Protein AF-A0A8S3IDX1-F1 (afdb_monomer_lite)

pLDDT: mean 84.57, std 8.71, range [57.12, 95.5]

Structure (mmCIF, N/CA/C/O backbone):
data_AF-A0A8S3IDX1-F1
#
_entry.id   AF-A0A8S3IDX1-F1
#
loop_
_atom_site.group_PDB
_atom_site.id
_atom_site.type_symbol
_atom_site.label_atom_id
_atom_site.label_alt_id
_atom_site.label_comp_id
_atom_site.label_asym_id
_atom_site.label_entity_id
_atom_site.label_seq_id
_atom_site.pdbx_PDB_ins_code
_atom_site.Cartn_x
_atom_site.Cartn_y
_atom_site.Cartn_z
_atom_site.occupancy
_atom_site.B_iso_or_equiv
_atom_site.auth_seq_id
_atom_site.auth_comp_id
_atom_site.auth_asym_id
_atom_site.auth_atom_id
_atom_site.pdbx_PDB_model_num
ATOM 1 N N . MET A 1 1 ? 27.851 10.855 -33.675 1.00 64.19 1 MET A N 1
ATOM 2 C CA . MET A 1 1 ? 28.150 9.928 -32.559 1.00 64.19 1 MET A CA 1
ATOM 3 C C . MET A 1 1 ? 27.631 10.444 -31.217 1.00 64.19 1 MET A C 1
ATOM 5 O O . MET A 1 1 ? 26.869 9.731 -30.584 1.00 64.19 1 MET A O 1
ATOM 9 N N . HIS A 1 2 ? 27.937 11.687 -30.823 1.00 79.25 2 HIS A N 1
ATOM 10 C CA . HIS A 1 2 ? 27.487 12.260 -29.541 1.00 79.25 2 HIS A CA 1
ATOM 11 C C . HIS A 1 2 ? 25.961 12.347 -29.368 1.00 79.25 2 HIS A C 1
ATOM 13 O O . HIS A 1 2 ? 25.467 11.984 -28.313 1.00 79.25 2 HIS A O 1
ATOM 19 N N . LEU A 1 3 ? 25.206 12.719 -30.411 1.00 85.25 3 LEU A N 1
ATOM 20 C CA . LEU A 1 3 ? 23.738 12.813 -30.340 1.00 85.25 3 LEU A CA 1
ATOM 21 C C . LEU A 1 3 ? 23.065 11.467 -30.014 1.00 85.25 3 LEU A C 1
ATOM 23 O O . LEU A 1 3 ? 22.183 11.403 -29.167 1.00 85.25 3 LEU A O 1
ATOM 27 N N . ILE A 1 4 ? 23.515 10.383 -30.652 1.00 86.56 4 ILE A N 1
ATOM 28 C CA . ILE A 1 4 ? 22.998 9.026 -30.407 1.00 86.56 4 ILE A CA 1
ATOM 29 C C . ILE A 1 4 ? 23.326 8.596 -28.972 1.00 86.56 4 ILE A C 1
ATOM 31 O O . ILE A 1 4 ? 22.469 8.056 -28.280 1.00 86.56 4 ILE A O 1
ATOM 35 N N . PHE A 1 5 ? 24.537 8.903 -28.502 1.00 85.38 5 PHE A N 1
ATOM 36 C CA . PHE A 1 5 ? 24.958 8.613 -27.133 1.00 85.38 5 PHE A CA 1
ATOM 37 C C . PHE A 1 5 ? 24.119 9.378 -26.097 1.00 85.38 5 PHE A C 1
ATOM 39 O O . PHE A 1 5 ? 23.697 8.801 -25.099 1.00 85.38 5 PHE A O 1
ATOM 46 N N . SER A 1 6 ? 23.808 10.651 -26.361 1.00 86.69 6 SER A N 1
ATOM 47 C CA . SER A 1 6 ? 22.933 11.468 -25.514 1.00 86.69 6 SER A CA 1
ATOM 48 C C . SER A 1 6 ? 21.488 10.961 -25.489 1.00 86.69 6 SER A C 1
ATOM 50 O O . SER A 1 6 ? 20.877 10.949 -24.425 1.00 86.69 6 SER A O 1
ATOM 52 N N . ILE A 1 7 ? 20.946 10.502 -26.624 1.00 88.12 7 ILE A N 1
ATOM 53 C CA . ILE A 1 7 ? 19.588 9.932 -26.700 1.00 88.12 7 ILE A CA 1
ATOM 54 C C . ILE A 1 7 ? 19.503 8.618 -25.916 1.00 88.12 7 ILE A C 1
ATOM 56 O O . ILE A 1 7 ? 18.570 8.424 -25.139 1.00 88.12 7 ILE A O 1
ATOM 60 N N . ILE A 1 8 ? 20.497 7.739 -26.072 1.00 86.06 8 ILE A N 1
ATOM 61 C CA . ILE A 1 8 ? 20.576 6.482 -25.318 1.00 86.06 8 ILE A CA 1
ATOM 62 C C . ILE A 1 8 ? 20.694 6.773 -23.816 1.00 86.06 8 ILE A C 1
ATOM 64 O O . ILE A 1 8 ? 19.968 6.181 -23.022 1.00 86.06 8 ILE A O 1
ATOM 68 N N . ALA A 1 9 ? 21.539 7.728 -23.417 1.00 83.75 9 ALA A N 1
ATOM 69 C CA . ALA A 1 9 ? 21.671 8.130 -22.018 1.00 83.75 9 ALA A CA 1
ATOM 70 C C . ALA A 1 9 ? 20.355 8.680 -21.434 1.00 83.75 9 ALA A C 1
ATOM 72 O O . ALA A 1 9 ? 19.984 8.305 -20.323 1.00 83.75 9 ALA A O 1
ATOM 73 N N . LEU A 1 10 ? 19.605 9.500 -22.183 1.00 81.19 10 LEU A N 1
ATOM 74 C CA . LEU A 1 10 ? 18.290 9.987 -21.745 1.00 81.19 10 LEU A CA 1
ATOM 75 C C . LEU A 1 10 ? 17.260 8.857 -21.581 1.00 81.19 10 LEU A C 1
ATOM 77 O O . LEU A 1 10 ? 16.486 8.881 -20.626 1.00 81.19 10 LEU A O 1
ATOM 81 N N . LEU A 1 11 ? 17.265 7.860 -22.472 1.00 76.75 11 LEU A N 1
ATOM 82 C CA . LEU A 1 11 ? 16.389 6.685 -22.376 1.00 76.75 11 LEU A CA 1
ATOM 83 C C . LEU A 1 11 ? 16.651 5.867 -21.102 1.00 76.75 11 LEU A C 1
ATOM 85 O O . LEU A 1 11 ? 15.710 5.345 -20.510 1.00 76.75 11 LEU A O 1
ATOM 89 N N . PHE A 1 12 ? 17.901 5.798 -20.633 1.00 70.75 12 PHE A N 1
ATOM 90 C CA . PHE A 1 12 ? 18.232 5.098 -19.389 1.00 70.75 12 PHE A CA 1
ATOM 91 C C . PHE A 1 12 ? 17.806 5.855 -18.125 1.00 70.75 12 PHE A C 1
ATOM 93 O O . PHE A 1 12 ? 17.388 5.215 -17.162 1.00 70.75 12 PHE A O 1
ATOM 100 N N . ILE A 1 13 ? 17.832 7.191 -18.134 1.00 69.12 13 ILE A N 1
ATOM 101 C CA . ILE A 1 13 ? 17.432 8.026 -16.983 1.00 69.12 13 ILE A CA 1
ATOM 102 C C . ILE A 1 13 ? 15.898 8.041 -16.799 1.00 69.12 13 ILE A C 1
ATOM 104 O O . ILE A 1 13 ? 15.402 8.327 -15.713 1.00 69.12 13 ILE A O 1
ATOM 108 N N . GLY A 1 14 ? 15.137 7.683 -17.838 1.00 59.69 14 GLY A N 1
ATOM 109 C CA . GLY A 1 14 ? 13.672 7.642 -17.818 1.00 59.69 14 GLY A CA 1
ATOM 110 C C . GLY A 1 14 ? 13.037 6.416 -17.150 1.00 59.69 14 GLY A C 1
ATOM 111 O O . GLY A 1 14 ? 11.809 6.340 -17.116 1.00 59.69 14 GLY A O 1
ATOM 112 N N . HIS A 1 15 ? 13.815 5.457 -16.630 1.00 57.12 15 HIS A N 1
ATOM 113 C CA . HIS A 1 15 ? 13.244 4.318 -15.902 1.00 57.12 15 HIS A CA 1
ATOM 114 C C . HIS A 1 15 ? 12.657 4.819 -14.582 1.00 57.12 15 HIS A C 1
ATOM 116 O O . HIS A 1 15 ? 13.373 5.128 -13.631 1.00 57.12 15 HIS A O 1
ATOM 122 N N . GLY A 1 16 ? 11.333 4.974 -14.590 1.00 57.28 16 GLY A N 1
ATOM 123 C CA . GLY A 1 16 ? 10.566 5.632 -13.551 1.00 57.28 16 GLY A CA 1
ATOM 124 C C . GLY A 1 16 ? 10.862 5.079 -12.167 1.00 57.28 16 GLY A C 1
ATOM 125 O O . GLY A 1 16 ? 10.998 3.876 -11.952 1.00 57.28 16 GLY A O 1
ATOM 126 N N . VAL A 1 17 ? 10.911 5.983 -11.199 1.00 58.19 17 VAL A N 1
ATOM 127 C CA . VAL A 1 17 ? 10.892 5.591 -9.799 1.00 58.19 17 VAL A CA 1
ATOM 128 C C . VAL A 1 17 ? 9.491 5.048 -9.507 1.00 58.19 17 VAL A C 1
ATOM 130 O O . VAL A 1 17 ? 8.501 5.787 -9.495 1.00 58.19 17 VAL A O 1
ATOM 133 N N . HIS A 1 18 ? 9.381 3.727 -9.406 1.00 64.69 18 HIS A N 1
ATOM 134 C CA . HIS A 1 18 ? 8.105 3.049 -9.264 1.00 64.69 18 HIS A CA 1
ATOM 135 C C . HIS A 1 18 ? 7.826 2.713 -7.799 1.00 64.69 18 HIS A C 1
ATOM 137 O O . HIS A 1 18 ? 8.286 1.693 -7.297 1.00 64.69 18 HIS A O 1
ATOM 143 N N . MET A 1 19 ? 7.004 3.533 -7.145 1.00 71.06 19 MET A N 1
ATOM 144 C CA . MET A 1 19 ? 6.440 3.190 -5.840 1.00 71.06 19 MET A CA 1
ATOM 145 C C . MET A 1 19 ? 5.246 2.248 -6.005 1.00 71.06 19 MET A C 1
ATOM 147 O O . MET A 1 19 ? 4.245 2.610 -6.630 1.00 71.06 19 MET A O 1
ATOM 151 N N . HIS A 1 20 ? 5.364 1.047 -5.451 1.00 86.75 20 HIS A N 1
ATOM 152 C CA . HIS A 1 20 ? 4.305 0.046 -5.427 1.00 86.75 20 HIS A CA 1
ATOM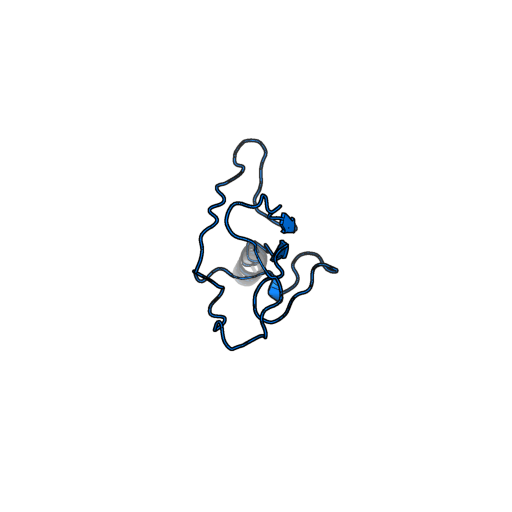 153 C C . HIS A 1 20 ? 3.958 -0.256 -3.974 1.00 86.75 20 HIS A C 1
ATOM 155 O O . HIS A 1 20 ? 4.799 -0.685 -3.196 1.00 86.75 20 HIS A O 1
ATOM 161 N N . LEU A 1 21 ? 2.718 0.015 -3.589 1.00 87.56 21 LEU A N 1
ATOM 162 C CA . LEU A 1 21 ? 2.231 -0.205 -2.234 1.00 87.56 21 LEU A CA 1
ATOM 163 C C . LEU A 1 21 ? 0.866 -0.867 -2.337 1.00 87.56 21 LEU A C 1
ATOM 165 O O . LEU A 1 21 ? -0.078 -0.273 -2.857 1.00 87.56 21 LEU A O 1
ATOM 169 N N . CYS A 1 22 ? 0.773 -2.098 -1.845 1.00 90.25 22 CYS A N 1
ATOM 170 C CA . CYS A 1 22 ? -0.495 -2.803 -1.746 1.00 90.25 22 CYS A CA 1
ATOM 171 C C . CYS A 1 22 ? -0.967 -2.824 -0.297 1.00 90.25 22 CYS A C 1
ATOM 173 O O . CYS A 1 22 ? -0.250 -3.302 0.579 1.00 90.25 22 CYS A O 1
ATOM 175 N N . LEU A 1 23 ? -2.195 -2.374 -0.047 1.00 90.94 23 LEU A N 1
ATOM 176 C CA . LEU A 1 23 ? -2.882 -2.673 1.206 1.00 90.94 23 LEU A CA 1
ATOM 177 C C . LEU A 1 23 ? -3.433 -4.105 1.107 1.00 90.94 23 LEU A C 1
ATOM 179 O O . LEU A 1 23 ? -4.286 -4.378 0.257 1.00 90.94 23 LEU A O 1
ATOM 183 N N . TRP A 1 24 ? -2.918 -5.023 1.929 1.00 91.25 24 TRP A N 1
ATOM 184 C CA . TRP A 1 24 ? -3.333 -6.437 1.891 1.00 91.25 24 TRP A CA 1
ATOM 185 C C . TRP A 1 24 ? -4.286 -6.838 3.021 1.00 91.25 24 TRP A C 1
ATOM 187 O O . TRP A 1 24 ? -5.045 -7.791 2.862 1.00 91.25 24 TRP A O 1
ATOM 197 N N . SER A 1 25 ? -4.310 -6.079 4.121 1.00 92.62 25 SER A N 1
ATOM 198 C CA . SER A 1 25 ? -5.229 -6.274 5.241 1.00 92.62 25 SER A CA 1
ATOM 199 C C . SER A 1 25 ? -5.747 -4.903 5.685 1.00 92.62 25 SER A C 1
ATOM 201 O O . SER A 1 25 ? -5.001 -4.165 6.324 1.00 92.62 25 SER A O 1
ATOM 203 N N . PRO A 1 26 ? -6.987 -4.517 5.333 1.00 92.06 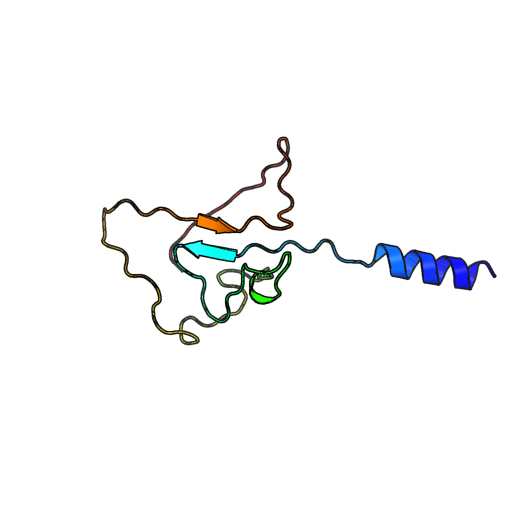26 PRO A N 1
ATOM 204 C CA . PRO A 1 26 ? -7.908 -5.242 4.451 1.00 92.06 26 PRO A CA 1
ATOM 205 C C . PRO A 1 26 ? -7.400 -5.295 3.002 1.00 92.06 26 PRO A C 1
ATOM 207 O O . PRO A 1 26 ? -6.709 -4.391 2.555 1.00 92.06 26 PRO A O 1
ATOM 210 N N . MET A 1 27 ? -7.768 -6.314 2.226 1.00 91.69 27 MET A N 1
ATOM 211 C CA . MET A 1 27 ? -7.351 -6.381 0.818 1.00 91.69 27 MET A CA 1
ATOM 212 C C . MET A 1 27 ? -7.948 -5.210 0.017 1.00 91.69 27 MET A C 1
ATOM 214 O O . MET A 1 27 ? -9.166 -5.015 0.010 1.00 91.69 27 MET A O 1
ATOM 218 N N . GLN A 1 28 ? -7.095 -4.439 -0.669 1.00 90.31 28 GLN A N 1
ATOM 219 C CA . GLN A 1 28 ? -7.501 -3.297 -1.498 1.00 90.31 28 GLN A CA 1
ATOM 220 C C . GLN A 1 28 ? -8.535 -3.657 -2.588 1.00 90.31 28 GLN A C 1
ATOM 222 O O . GLN A 1 28 ? -8.677 -4.806 -3.008 1.00 90.31 28 GLN A O 1
ATOM 227 N N . ARG A 1 29 ? -9.257 -2.641 -3.082 1.00 90.88 29 ARG A N 1
ATOM 228 C CA . ARG A 1 29 ? -10.286 -2.774 -4.138 1.00 90.88 29 ARG A CA 1
ATOM 229 C C . ARG A 1 29 ? -9.684 -3.271 -5.457 1.00 90.88 29 ARG A C 1
ATOM 231 O O . ARG A 1 29 ? -8.547 -2.928 -5.748 1.00 90.88 29 ARG A O 1
ATOM 238 N N . GLY A 1 30 ? -10.448 -3.957 -6.306 1.00 89.62 30 GLY A N 1
ATOM 239 C CA . GLY A 1 30 ? -9.982 -4.406 -7.632 1.00 89.62 30 GLY A CA 1
ATOM 240 C C . GLY A 1 30 ? -8.973 -5.560 -7.580 1.00 89.62 30 GLY A C 1
ATOM 241 O O . GLY A 1 30 ? -9.047 -6.395 -6.672 1.00 89.62 30 GLY A O 1
ATOM 242 N N . ASP A 1 31 ? -8.067 -5.599 -8.560 1.00 90.25 31 ASP A N 1
ATOM 243 C CA . ASP A 1 31 ? -7.008 -6.609 -8.651 1.00 90.25 31 ASP A CA 1
ATOM 244 C C . ASP A 1 31 ? -5.994 -6.472 -7.510 1.00 90.25 31 ASP A C 1
ATOM 246 O O . ASP A 1 31 ? -5.745 -5.376 -6.982 1.00 90.25 31 ASP A O 1
ATOM 250 N N . PHE A 1 32 ? -5.394 -7.603 -7.149 1.00 90.50 32 PHE A N 1
ATOM 251 C CA . PHE A 1 32 ? -4.439 -7.719 -6.059 1.00 90.50 32 PHE A CA 1
ATOM 252 C C . PHE A 1 32 ? -3.399 -8.791 -6.384 1.00 90.50 32 PHE A C 1
ATOM 254 O O . PHE A 1 32 ? -3.756 -9.919 -6.719 1.00 90.50 32 PHE A O 1
ATOM 261 N N . ASP A 1 33 ? -2.123 -8.434 -6.264 1.00 91.12 33 ASP A N 1
ATOM 262 C CA . ASP A 1 33 ? -0.999 -9.358 -6.380 1.00 91.12 33 ASP A CA 1
ATOM 263 C C . ASP A 1 33 ? 0.179 -8.824 -5.558 1.00 91.12 33 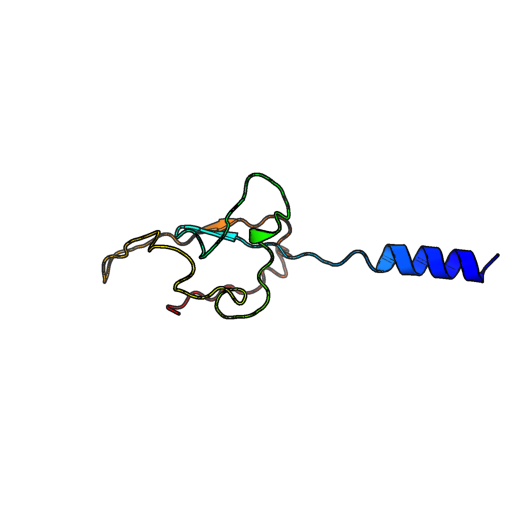ASP A C 1
ATOM 265 O O . ASP A 1 33 ? 0.607 -7.688 -5.742 1.00 91.12 33 ASP A O 1
ATOM 269 N N . ILE A 1 34 ? 0.688 -9.648 -4.645 1.00 90.12 34 ILE A N 1
ATOM 270 C CA . ILE A 1 34 ? 1.882 -9.373 -3.829 1.00 90.12 34 ILE A CA 1
ATOM 271 C C . ILE A 1 34 ? 2.967 -10.441 -4.010 1.00 90.12 34 ILE A C 1
ATOM 273 O O . ILE A 1 34 ? 3.978 -10.417 -3.310 1.00 90.12 34 ILE A O 1
ATOM 277 N N . SER A 1 35 ? 2.755 -11.390 -4.926 1.00 90.94 35 SER A N 1
ATOM 278 C CA . SER A 1 35 ? 3.711 -12.458 -5.229 1.00 90.94 35 SER A CA 1
ATOM 279 C C . SER A 1 35 ? 4.945 -11.935 -5.963 1.00 90.94 35 SER A C 1
ATOM 281 O O . SER A 1 35 ? 6.018 -12.529 -5.869 1.00 90.94 35 SER A O 1
ATOM 283 N N . THR A 1 36 ? 4.805 -10.798 -6.652 1.00 87.31 36 THR A N 1
ATOM 284 C CA . THR A 1 36 ? 5.853 -10.213 -7.485 1.00 87.31 36 THR A CA 1
ATOM 285 C C . THR A 1 36 ? 6.208 -8.797 -7.016 1.00 87.31 36 THR A C 1
ATOM 287 O O . THR A 1 36 ? 5.316 -7.960 -6.840 1.00 87.31 36 THR A O 1
ATOM 290 N N . PRO A 1 37 ? 7.502 -8.473 -6.832 1.00 83.88 37 PRO A N 1
ATOM 291 C CA . PRO A 1 37 ? 7.946 -7.104 -6.600 1.00 83.88 37 PRO A CA 1
ATOM 292 C C . PRO A 1 37 ? 7.489 -6.139 -7.688 1.00 83.88 37 PRO A C 1
ATOM 294 O O . PRO A 1 37 ? 7.708 -6.378 -8.871 1.00 83.88 37 PRO A O 1
ATOM 297 N N . GLY A 1 38 ? 6.868 -5.031 -7.283 1.00 82.94 38 GLY A N 1
ATOM 298 C CA . GLY A 1 38 ? 6.381 -4.032 -8.229 1.00 82.94 38 GLY A CA 1
ATOM 299 C C . GLY A 1 38 ? 5.186 -4.490 -9.069 1.00 82.94 38 GLY A C 1
ATOM 300 O O . GLY A 1 38 ? 5.011 -4.012 -10.187 1.00 82.94 38 GLY A O 1
ATOM 301 N N . ALA A 1 39 ? 4.375 -5.426 -8.564 1.00 88.62 39 ALA A N 1
ATOM 302 C CA . ALA A 1 39 ? 3.166 -5.863 -9.248 1.00 88.62 39 ALA A CA 1
ATOM 303 C C . ALA A 1 39 ? 2.257 -4.668 -9.589 1.00 88.62 39 ALA A C 1
ATOM 305 O O . ALA A 1 39 ? 1.943 -3.833 -8.734 1.00 88.62 39 ALA A O 1
ATOM 306 N N . HIS A 1 40 ? 1.802 -4.609 -10.844 1.00 89.31 40 HIS A N 1
ATOM 307 C CA . HIS A 1 40 ? 1.003 -3.500 -11.373 1.00 89.31 40 HIS A CA 1
ATOM 308 C C . HIS A 1 40 ? -0.220 -3.125 -10.507 1.00 89.31 40 HIS A C 1
ATOM 310 O O . HIS A 1 40 ? -0.453 -1.929 -10.314 1.00 89.31 40 HIS A O 1
ATOM 316 N N . PRO A 1 41 ? -0.966 -4.074 -9.897 1.00 90.56 41 PRO A N 1
ATOM 317 C CA . PRO A 1 41 ? -2.092 -3.735 -9.024 1.00 90.56 41 PRO A CA 1
ATOM 318 C C . PRO A 1 41 ? -1.732 -2.869 -7.803 1.00 90.56 41 PRO A C 1
ATOM 320 O O . PRO A 1 41 ? -2.606 -2.169 -7.281 1.00 90.56 41 PRO A O 1
ATOM 323 N N . CYS A 1 42 ? -0.469 -2.883 -7.363 1.00 89.50 42 CYS A N 1
ATOM 324 C CA . CYS A 1 42 ? 0.050 -2.084 -6.246 1.00 89.50 42 CYS A CA 1
ATOM 325 C C . CYS A 1 42 ? 0.472 -0.661 -6.654 1.00 89.50 42 CYS A C 1
ATOM 327 O O . CYS A 1 42 ? 0.871 0.143 -5.813 1.00 89.50 42 CYS A O 1
ATOM 329 N N . TYR A 1 43 ? 0.403 -0.315 -7.941 1.00 88.56 43 TYR A N 1
ATOM 330 C CA . TYR A 1 43 ? 0.761 1.009 -8.446 1.00 88.56 43 TYR A CA 1
ATOM 331 C C . TYR A 1 43 ? -0.446 1.956 -8.453 1.00 88.56 43 TYR A C 1
ATOM 333 O O . TYR A 1 43 ? -1.061 2.209 -9.490 1.00 88.56 43 TYR A O 1
ATOM 341 N N . ARG A 1 44 ? -0.816 2.500 -7.288 1.00 86.62 44 ARG A N 1
ATOM 342 C CA . ARG A 1 44 ? -2.024 3.336 -7.140 1.00 86.62 44 ARG A CA 1
ATOM 343 C C . ARG A 1 44 ? -1.716 4.726 -6.610 1.00 86.62 44 ARG A C 1
ATOM 345 O O . ARG A 1 44 ? -1.769 4.974 -5.414 1.00 86.62 44 ARG A O 1
ATOM 352 N N . LYS A 1 45 ? -1.418 5.657 -7.519 1.00 83.75 45 LYS A N 1
ATOM 353 C CA . LYS A 1 45 ? -1.034 7.035 -7.148 1.00 83.75 45 LYS A CA 1
ATOM 354 C C . LYS A 1 45 ? -2.195 8.009 -6.996 1.00 83.75 45 LYS A C 1
ATOM 356 O O . LYS A 1 45 ? -2.042 9.040 -6.355 1.00 83.75 45 LYS A O 1
ATOM 361 N N . ILE A 1 46 ? -3.320 7.731 -7.651 1.00 87.25 46 ILE A N 1
ATOM 362 C CA . ILE A 1 46 ? -4.453 8.657 -7.692 1.00 87.25 46 ILE A CA 1
ATOM 363 C C . ILE A 1 46 ? -5.352 8.386 -6.488 1.00 87.25 46 ILE A C 1
ATOM 365 O O . ILE A 1 46 ? -5.959 7.322 -6.398 1.00 87.25 46 ILE A O 1
ATOM 369 N N . GLY A 1 47 ? -5.430 9.330 -5.552 1.00 84.88 47 GLY A N 1
ATOM 370 C CA . GLY A 1 47 ? -6.292 9.200 -4.376 1.00 84.88 47 GLY A CA 1
ATOM 371 C C . GLY A 1 47 ? -7.795 9.197 -4.720 1.00 84.88 47 GLY A C 1
ATOM 372 O O . GLY A 1 47 ? -8.176 9.655 -5.798 1.00 84.88 47 GLY A O 1
ATOM 373 N N . PRO A 1 48 ? -8.665 8.685 -3.827 1.00 86.75 48 PRO A N 1
ATOM 374 C CA . PRO A 1 48 ? -8.328 7.970 -2.590 1.00 86.75 48 PRO A CA 1
ATOM 375 C C . PRO A 1 48 ? -8.043 6.470 -2.801 1.00 86.75 48 PRO A C 1
ATOM 377 O O . PRO A 1 48 ? -7.461 5.832 -1.934 1.00 86.75 48 PRO A O 1
ATOM 380 N N . CYS A 1 49 ? -8.445 5.877 -3.934 1.00 88.38 49 CYS A N 1
ATOM 381 C CA . CYS A 1 49 ? -8.415 4.414 -4.130 1.00 88.38 49 CYS A CA 1
ATOM 382 C C . CYS A 1 49 ? -7.741 3.948 -5.434 1.00 88.38 49 CYS A C 1
ATOM 384 O O . CYS A 1 49 ? -8.007 2.844 -5.910 1.00 88.38 49 CYS A O 1
ATOM 386 N N . GLY A 1 50 ? -6.887 4.770 -6.044 1.00 88.88 50 GLY A N 1
ATOM 387 C CA . GLY A 1 50 ? -6.217 4.451 -7.308 1.00 88.88 50 GLY A CA 1
ATOM 388 C C . GLY A 1 50 ? -7.135 4.526 -8.524 1.00 88.88 50 GLY A C 1
ATOM 389 O O . GLY A 1 50 ? -6.963 3.735 -9.441 1.00 88.88 50 GLY A O 1
ATOM 390 N N . ASN A 1 51 ? -8.130 5.422 -8.513 1.00 88.81 51 ASN A N 1
ATOM 391 C CA . ASN A 1 51 ? -9.196 5.500 -9.525 1.00 88.81 51 ASN A CA 1
ATOM 392 C C . ASN A 1 51 ? -10.054 4.218 -9.650 1.00 88.81 51 ASN A C 1
ATOM 394 O O . ASN A 1 51 ? -10.703 3.982 -10.666 1.00 88.81 51 ASN A O 1
ATOM 398 N N . ILE A 1 52 ? -10.067 3.378 -8.609 1.00 89.56 52 ILE A N 1
ATOM 399 C CA . ILE A 1 52 ? -10.887 2.167 -8.561 1.00 89.56 52 ILE A CA 1
ATOM 400 C C . ILE A 1 52 ? -12.205 2.456 -7.843 1.00 89.56 52 ILE A C 1
ATOM 402 O O . ILE A 1 52 ? -12.228 2.819 -6.662 1.00 89.56 52 ILE A O 1
ATOM 406 N N . ASN A 1 53 ? -13.309 2.266 -8.568 1.00 88.81 53 ASN A N 1
ATOM 407 C CA . ASN A 1 53 ? -14.661 2.445 -8.048 1.00 88.81 53 ASN A CA 1
ATOM 408 C C . ASN A 1 53 ? -14.938 1.452 -6.899 1.00 88.81 53 ASN A C 1
ATOM 410 O O . ASN A 1 53 ? -14.539 0.288 -6.974 1.00 88.81 53 ASN A O 1
ATOM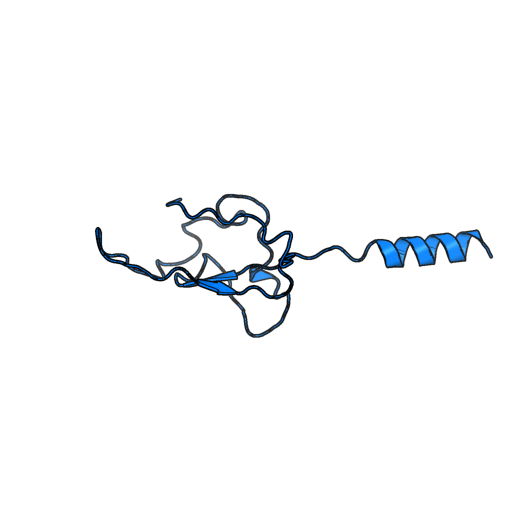 414 N N . SER A 1 54 ? -15.633 1.885 -5.843 1.00 86.56 54 SER A N 1
ATOM 415 C CA . SER A 1 54 ? -16.051 1.016 -4.733 1.00 86.56 54 SER A CA 1
ATOM 416 C C . SER A 1 54 ? -16.928 -0.155 -5.184 1.00 86.56 54 SER A C 1
ATOM 418 O O . SER A 1 54 ? -16.853 -1.221 -4.584 1.00 86.56 54 SER A O 1
ATOM 420 N N . SER A 1 55 ? -17.689 0.000 -6.268 1.00 85.88 55 SER A N 1
ATOM 421 C CA . SER A 1 55 ? -18.533 -1.051 -6.841 1.00 85.88 55 SER A CA 1
ATOM 422 C C . SER A 1 55 ? -17.775 -2.069 -7.700 1.00 85.88 55 SER A C 1
ATOM 424 O O . SER A 1 55 ? -18.382 -3.017 -8.188 1.00 85.88 55 SER A O 1
ATOM 426 N N . SER A 1 56 ? -16.469 -1.883 -7.930 1.00 83.62 56 SER A N 1
ATOM 427 C CA . SER A 1 56 ? -15.669 -2.774 -8.789 1.00 83.62 56 SER A CA 1
ATOM 428 C C . SER A 1 56 ? -15.370 -4.140 -8.162 1.00 83.62 56 SER A C 1
ATOM 430 O O . SER A 1 56 ? -14.973 -5.065 -8.865 1.00 83.62 56 SER A O 1
ATOM 432 N N . SER A 1 57 ? -15.548 -4.283 -6.847 1.00 80.75 57 SER A N 1
ATOM 433 C CA . SER A 1 57 ? -15.338 -5.537 -6.125 1.00 80.75 57 SER A CA 1
ATOM 434 C C . SER A 1 57 ? -16.337 -5.677 -4.983 1.00 80.75 57 SER A C 1
ATOM 436 O O . SER A 1 57 ? -16.703 -4.682 -4.359 1.00 80.75 57 SER A O 1
ATOM 438 N N . SER A 1 58 ? -16.725 -6.911 -4.658 1.00 87.75 58 SER A N 1
ATOM 439 C CA . SER A 1 58 ? -17.492 -7.192 -3.443 1.00 87.75 58 SER A CA 1
ATOM 440 C C . SER A 1 58 ? -16.710 -6.774 -2.189 1.00 87.75 58 SER A C 1
ATOM 442 O O . SER A 1 58 ? -15.475 -6.750 -2.226 1.00 87.75 58 SER A O 1
ATOM 444 N N . PRO A 1 59 ? -17.381 -6.489 -1.058 1.00 88.25 59 PRO A N 1
ATOM 445 C CA . PRO A 1 59 ? -16.703 -6.313 0.222 1.00 88.25 59 PRO A CA 1
ATOM 446 C C . PRO A 1 59 ? -15.775 -7.499 0.515 1.00 88.25 59 PRO A C 1
ATOM 448 O O . PRO A 1 59 ? -16.185 -8.655 0.412 1.00 88.25 59 PRO A O 1
ATOM 451 N N . ARG A 1 60 ? -14.512 -7.207 0.841 1.00 88.31 60 ARG A N 1
ATOM 452 C CA . ARG A 1 60 ? -13.463 -8.215 1.095 1.00 88.31 60 ARG A CA 1
ATOM 453 C C . ARG A 1 60 ? -13.136 -8.379 2.584 1.00 88.31 60 ARG A C 1
ATOM 455 O O . ARG A 1 60 ? -12.509 -9.360 2.965 1.00 88.31 60 ARG A O 1
ATOM 462 N N . THR A 1 61 ? -13.568 -7.437 3.422 1.00 90.38 61 THR A N 1
ATOM 463 C CA . THR A 1 61 ? -13.325 -7.430 4.870 1.00 90.38 61 THR A CA 1
ATOM 464 C C . THR A 1 61 ? -14.520 -6.812 5.590 1.00 90.38 61 THR A C 1
ATOM 466 O O . THR A 1 61 ? -15.102 -5.842 5.105 1.00 90.38 61 THR A O 1
ATOM 469 N N . SER A 1 62 ? -14.866 -7.354 6.758 1.00 91.25 62 SER A N 1
ATOM 470 C CA . SER A 1 62 ? -15.838 -6.771 7.684 1.00 91.25 62 SER A CA 1
ATOM 471 C C . SER A 1 62 ? -15.111 -6.247 8.915 1.00 91.25 62 SER A C 1
ATOM 473 O O . SER A 1 62 ? -14.287 -6.948 9.497 1.00 91.25 62 SER A O 1
ATOM 475 N N . LEU A 1 63 ? -15.423 -5.016 9.308 1.00 91.06 63 LEU A N 1
ATOM 476 C CA . LEU A 1 63 ? -14.845 -4.367 10.479 1.00 91.06 63 LEU A CA 1
ATOM 477 C C . LEU A 1 63 ? -15.929 -4.207 11.541 1.00 91.06 63 LEU A C 1
ATOM 479 O O . LEU A 1 63 ? -17.042 -3.780 11.234 1.00 91.06 63 LEU A O 1
ATOM 483 N N . VAL A 1 64 ? -15.604 -4.545 12.788 1.00 94.12 64 VAL A N 1
ATOM 484 C CA . VAL A 1 64 ? -16.508 -4.350 13.926 1.00 94.12 64 VAL A CA 1
ATOM 485 C C . VAL A 1 64 ? -16.169 -3.023 14.593 1.00 94.12 64 VAL A C 1
ATOM 487 O O . VAL A 1 64 ? -15.014 -2.769 14.939 1.00 94.12 64 VAL A O 1
ATOM 490 N N . ALA A 1 65 ? -17.171 -2.168 14.782 1.00 93.94 65 ALA A N 1
ATOM 491 C CA . ALA A 1 65 ? -16.985 -0.874 15.427 1.00 93.94 65 ALA A CA 1
ATOM 492 C C . ALA A 1 65 ? -16.357 -1.028 16.826 1.00 93.94 65 ALA A C 1
ATOM 494 O O . ALA A 1 65 ? -16.736 -1.908 17.597 1.00 93.94 65 ALA A O 1
ATOM 495 N N . GLY A 1 66 ? -15.373 -0.181 17.139 1.00 95.25 66 GLY A N 1
ATOM 496 C CA . GLY A 1 66 ? -14.651 -0.202 18.417 1.00 95.25 66 GLY A CA 1
ATOM 497 C C . GLY A 1 66 ? -13.636 -1.341 18.579 1.00 95.25 66 GLY A C 1
ATOM 498 O O . GLY A 1 66 ? -12.905 -1.359 19.567 1.00 95.25 66 GLY A O 1
ATOM 499 N N . SER A 1 67 ? -13.552 -2.276 17.626 1.00 95.06 67 SER A N 1
ATOM 500 C CA . SER A 1 67 ? -12.541 -3.335 17.649 1.00 95.06 67 SER A CA 1
ATOM 501 C C . SER A 1 67 ? -11.186 -2.843 17.134 1.00 95.06 67 SER A C 1
ATOM 503 O O . SER A 1 67 ? -11.102 -1.933 16.307 1.00 95.06 67 SER A O 1
ATOM 505 N N . LYS A 1 68 ? -10.104 -3.459 17.624 1.00 95.50 68 LYS A N 1
ATOM 506 C CA . LYS A 1 68 ? -8.771 -3.282 17.038 1.00 95.50 68 LYS A CA 1
ATOM 507 C C . LYS A 1 68 ? -8.700 -4.054 15.726 1.00 95.50 68 LYS A C 1
ATOM 509 O O . LYS A 1 68 ? -9.085 -5.220 15.682 1.00 95.50 68 LYS A O 1
ATOM 514 N N . TYR A 1 69 ? -8.146 -3.423 14.700 1.00 93.06 69 TYR A N 1
ATOM 515 C CA . TYR A 1 69 ? -7.876 -4.056 13.417 1.00 93.06 69 TYR A CA 1
ATOM 516 C C . TYR A 1 69 ? -6.438 -3.759 12.993 1.00 93.06 69 TYR A C 1
ATOM 518 O O . TYR A 1 69 ? -6.010 -2.605 13.033 1.00 93.06 69 TYR A O 1
ATOM 526 N N . ASN A 1 70 ? -5.699 -4.793 12.592 1.00 94.75 70 ASN A N 1
ATOM 527 C CA . ASN A 1 70 ? -4.341 -4.630 12.085 1.00 94.75 70 ASN A CA 1
ATOM 528 C C . ASN A 1 70 ? -4.396 -4.272 10.605 1.00 94.75 70 ASN A C 1
ATOM 530 O O . ASN A 1 70 ? -4.783 -5.098 9.778 1.00 94.75 70 ASN A O 1
ATOM 534 N N . VAL A 1 71 ? -4.003 -3.038 10.295 1.00 92.88 71 VAL A N 1
ATOM 535 C CA . VAL A 1 71 ? -3.837 -2.590 8.917 1.00 92.88 71 VAL A CA 1
ATOM 536 C C . VAL A 1 71 ? -2.418 -2.891 8.475 1.00 92.88 71 VAL A C 1
ATOM 538 O O . VAL A 1 71 ? -1.459 -2.500 9.137 1.00 92.88 71 VAL A O 1
ATOM 541 N N . GLU A 1 72 ? -2.285 -3.573 7.350 1.00 92.31 72 GLU A N 1
ATOM 542 C CA . GLU A 1 72 ? -0.990 -4.029 6.874 1.00 92.31 72 GLU A CA 1
ATOM 543 C C . GLU A 1 72 ? -0.803 -3.705 5.389 1.00 92.31 72 GLU A C 1
ATOM 545 O O . GLU A 1 72 ? -1.731 -3.787 4.576 1.00 92.31 72 GLU A O 1
ATOM 550 N N . PHE A 1 73 ? 0.430 -3.353 5.035 1.00 89.06 73 PHE A N 1
ATOM 551 C CA . PHE A 1 73 ? 0.817 -2.953 3.689 1.00 89.06 73 PHE A CA 1
ATOM 552 C C . PHE A 1 73 ? 2.032 -3.748 3.244 1.00 89.06 73 PHE A C 1
ATOM 554 O O . PHE A 1 73 ? 2.9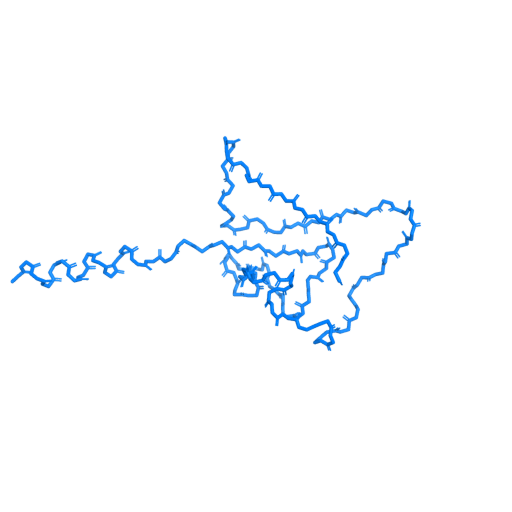90 -3.937 3.992 1.00 89.06 73 PHE A O 1
ATOM 561 N N . GLN A 1 74 ? 2.017 -4.144 1.984 1.00 87.94 74 GLN A N 1
ATOM 562 C CA . GLN A 1 74 ? 3.179 -4.656 1.296 1.00 87.94 74 GLN A CA 1
ATOM 563 C C . GLN A 1 74 ? 4.057 -3.460 0.886 1.00 87.94 74 GLN A C 1
ATOM 565 O O . GLN A 1 74 ? 3.577 -2.526 0.244 1.00 87.94 74 GLN A O 1
ATOM 570 N N . GLN A 1 75 ? 5.332 -3.488 1.282 1.00 78.56 75 GLN A N 1
ATOM 571 C CA . GLN A 1 75 ? 6.298 -2.394 1.118 1.00 78.56 75 GLN A CA 1
ATOM 572 C C . GLN A 1 75 ? 7.332 -2.629 -0.010 1.00 78.56 75 GLN A C 1
ATOM 574 O O . GLN A 1 75 ? 8.439 -2.105 0.048 1.00 78.56 75 GLN A O 1
ATOM 579 N N . ASN A 1 76 ? 7.028 -3.420 -1.049 1.00 74.25 76 ASN A N 1
ATOM 580 C CA . ASN A 1 76 ? 8.003 -3.681 -2.119 1.00 74.25 76 ASN A CA 1
ATOM 581 C C . ASN A 1 76 ? 8.276 -2.403 -2.887 1.00 74.25 76 ASN A C 1
ATOM 583 O O . ASN A 1 76 ? 7.352 -1.843 -3.466 1.00 74.25 76 ASN A O 1
ATOM 587 N N . LEU A 1 77 ? 9.540 -1.999 -2.989 1.00 75.75 77 LEU A N 1
ATOM 588 C CA . LEU A 1 77 ? 9.900 -0.785 -3.723 1.00 75.75 77 LEU A CA 1
ATOM 589 C C . LEU A 1 77 ? 9.164 0.452 -3.182 1.00 75.75 77 LEU A C 1
ATOM 591 O O . LEU A 1 77 ? 8.927 1.414 -3.914 1.00 75.75 77 LEU A O 1
ATOM 595 N N . ASN A 1 78 ? 8.786 0.445 -1.899 1.00 72.25 78 ASN A N 1
ATOM 596 C CA . ASN A 1 78 ? 8.409 1.682 -1.252 1.00 72.25 78 ASN A CA 1
ATOM 597 C C . ASN A 1 78 ? 9.684 2.518 -1.083 1.00 72.25 78 ASN A C 1
ATOM 599 O O . ASN A 1 78 ? 10.757 2.003 -0.778 1.00 72.25 78 ASN A O 1
ATOM 603 N N . HIS A 1 79 ? 9.605 3.822 -1.315 1.00 77.06 79 HIS A N 1
ATOM 604 C CA . HIS A 1 79 ? 10.736 4.728 -1.088 1.00 77.06 79 HIS A CA 1
ATOM 605 C C . HIS A 1 79 ? 10.945 4.992 0.409 1.00 77.06 79 HIS A C 1
ATOM 607 O O . HIS A 1 79 ? 11.105 6.134 0.826 1.00 77.06 79 HIS A O 1
ATOM 613 N N . TYR A 1 80 ? 10.885 3.936 1.223 1.00 76.94 80 TYR A N 1
ATOM 614 C CA . TYR A 1 80 ? 11.148 3.989 2.645 1.00 76.94 80 TYR A CA 1
ATOM 615 C C . TYR A 1 80 ? 12.652 3.972 2.873 1.00 76.94 80 TYR A C 1
ATOM 617 O O . TYR A 1 80 ? 13.357 3.034 2.496 1.00 76.94 80 TYR A O 1
ATOM 625 N N . TYR A 1 81 ? 13.133 5.000 3.554 1.00 81.19 81 TYR A N 1
ATOM 626 C CA . TYR A 1 81 ? 14.495 5.067 4.056 1.00 81.19 81 TYR A CA 1
ATOM 627 C C . TYR A 1 81 ? 14.423 5.314 5.561 1.00 81.19 81 TYR A C 1
ATOM 629 O O . TYR A 1 81 ? 13.555 6.055 6.008 1.00 81.19 81 TYR A O 1
ATOM 637 N N . THR A 1 82 ? 15.336 4.758 6.363 1.00 83.19 82 THR A N 1
ATOM 638 C CA . THR A 1 82 ? 15.314 4.928 7.835 1.00 83.19 82 THR A CA 1
ATOM 639 C C . THR A 1 82 ? 15.228 6.398 8.263 1.00 83.19 82 THR A C 1
ATOM 641 O O . THR A 1 82 ? 14.542 6.724 9.225 1.00 83.19 82 THR A O 1
ATOM 644 N N . ASN A 1 83 ? 15.873 7.293 7.510 1.00 86.88 83 ASN A N 1
ATOM 645 C CA . ASN A 1 83 ? 15.862 8.736 7.768 1.00 86.88 83 ASN A CA 1
ATOM 646 C C . ASN A 1 83 ? 14.688 9.472 7.093 1.00 86.88 83 ASN A C 1
ATOM 648 O O . ASN A 1 83 ? 14.416 10.621 7.422 1.00 86.88 83 ASN A O 1
ATOM 652 N N . PHE A 1 84 ? 14.008 8.823 6.144 1.00 82.56 84 PHE A N 1
ATOM 653 C CA . PHE A 1 84 ? 12.885 9.363 5.376 1.00 82.56 84 PHE A CA 1
ATOM 654 C C . PHE A 1 84 ? 11.816 8.273 5.205 1.00 82.56 84 PHE A C 1
ATOM 656 O O . PHE A 1 84 ? 11.646 7.734 4.109 1.00 82.56 84 PHE A O 1
ATOM 663 N N . PRO A 1 85 ? 11.114 7.901 6.288 1.00 80.38 85 PRO A N 1
ATOM 664 C CA . PRO A 1 85 ? 10.153 6.800 6.248 1.00 80.38 85 PRO A CA 1
ATOM 665 C C . PRO A 1 85 ? 8.873 7.153 5.473 1.00 80.38 85 PRO A C 1
ATOM 667 O O . PRO A 1 85 ? 8.068 6.273 5.171 1.00 80.38 85 PRO A O 1
ATOM 670 N N . GLY A 1 86 ? 8.679 8.436 5.151 1.00 83.44 86 GLY A N 1
ATOM 671 C CA . GLY A 1 86 ? 7.427 8.962 4.620 1.00 83.44 86 GLY A CA 1
ATOM 672 C C . GLY A 1 86 ? 6.355 9.087 5.704 1.00 83.44 86 GLY A C 1
ATOM 673 O O . GLY A 1 86 ? 6.647 9.049 6.899 1.00 83.44 86 GLY A O 1
ATOM 674 N N . ALA A 1 87 ? 5.108 9.259 5.274 1.00 83.94 87 ALA A N 1
ATOM 675 C CA . ALA A 1 87 ? 3.936 9.259 6.139 1.00 83.94 87 ALA A CA 1
ATOM 676 C C . ALA A 1 87 ? 2.872 8.334 5.547 1.00 83.94 87 ALA A C 1
ATOM 678 O O . ALA A 1 87 ? 2.739 8.229 4.326 1.00 83.94 87 ALA A O 1
ATOM 679 N N . LEU A 1 88 ? 2.121 7.675 6.423 1.00 82.38 88 LEU A N 1
ATOM 680 C CA . LEU A 1 88 ? 0.987 6.836 6.072 1.00 82.38 88 LEU A CA 1
ATOM 681 C C . LEU A 1 88 ? -0.243 7.390 6.788 1.00 82.38 88 LEU A C 1
ATOM 683 O O . LEU A 1 88 ? -0.223 7.539 8.008 1.00 82.38 88 LEU A O 1
ATOM 687 N N . ASP A 1 89 ? -1.294 7.668 6.025 1.00 87.88 89 ASP A N 1
ATOM 688 C CA . ASP A 1 89 ? -2.602 8.047 6.549 1.00 87.88 89 ASP A CA 1
ATOM 689 C C . ASP A 1 89 ? -3.632 6.974 6.185 1.00 87.88 89 ASP A C 1
ATOM 691 O O . ASP A 1 89 ? -3.615 6.430 5.076 1.00 87.88 89 ASP A O 1
ATOM 6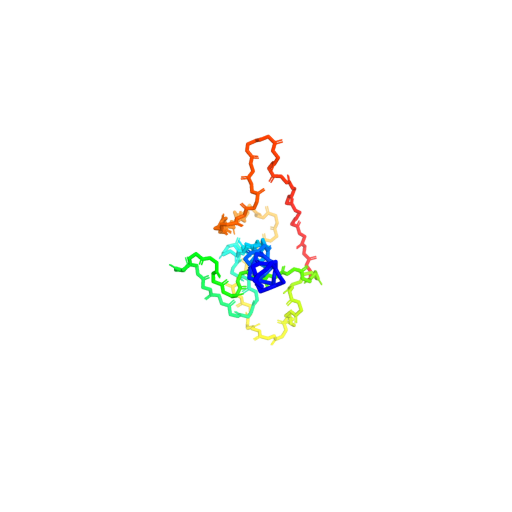95 N N . ILE A 1 90 ? -4.501 6.642 7.137 1.00 88.06 90 ILE A N 1
ATOM 696 C CA . ILE A 1 90 ? -5.533 5.616 6.993 1.00 88.06 90 ILE A CA 1
ATOM 697 C C . ILE A 1 90 ? -6.859 6.246 7.387 1.00 88.06 90 ILE A C 1
ATOM 699 O O . ILE A 1 90 ? -7.071 6.624 8.538 1.00 88.06 90 ILE A O 1
ATOM 703 N N . SER A 1 91 ? -7.778 6.297 6.431 1.00 88.50 91 SER A N 1
ATOM 704 C CA . SER A 1 91 ? -9.118 6.837 6.618 1.00 88.50 91 SER A CA 1
ATOM 705 C C . SER A 1 91 ? -10.168 5.927 5.986 1.00 88.50 91 SER A C 1
ATOM 707 O O . SER A 1 91 ? -9.872 5.072 5.146 1.00 88.50 91 SER A O 1
ATOM 709 N N . PHE A 1 92 ? -11.416 6.096 6.416 1.00 83.25 92 PHE A N 1
ATOM 710 C CA . PHE A 1 92 ? -12.558 5.506 5.730 1.00 83.25 92 PHE A CA 1
ATOM 711 C C . PHE A 1 92 ? -12.889 6.356 4.497 1.00 83.25 92 PHE A C 1
ATOM 713 O O . PHE A 1 92 ? -12.995 7.576 4.612 1.00 83.25 92 PHE A O 1
ATOM 720 N N . ALA A 1 93 ? -13.033 5.703 3.339 1.00 68.25 93 ALA A N 1
ATOM 721 C CA . ALA A 1 93 ? -13.265 6.328 2.034 1.00 68.25 93 ALA A CA 1
ATOM 722 C C . ALA A 1 93 ? -14.595 5.905 1.409 1.00 68.25 93 ALA A C 1
ATOM 724 O O . ALA A 1 93 ? -14.844 4.674 1.341 1.00 68.25 93 ALA A O 1
#

Foldseek 3Di:
DVVVVVVVVVVVVPPDLQFFKAWVFVGAPDDDDDPDQSPVVRRQDDPDRSPHDPVRDDDRDDDDPPDDGDTDMDGRSHPADPVPRDDDDDDDD

Secondary structure (DSSP, 8-state):
-HHHHHHHHHHHHTS------EEEETBPSS----SSTT-GGG---STTTTT--GGGS-------TT-----EEE-TT---BTTB---------

Organism: NCBI:txid392030

Sequence (93 aa):
MHLIFSIIALLFIGHGVHMHLCLWSPMQRGDFDISTPGAHPCYRKIGPCGNINSSSSSPRTSLVAGSKYNVEFQQNLNHYYTNFPGALDISFA

Radius of gyration: 17.88 Å; chains: 1; bounding box: 47×25×51 Å